Protein AF-A0A2D7J7L3-F1 (afdb_monomer_lite)

Sequence (87 aa):
MKSPHASNVNLNMAAFSLEQTTSLDFDPLYEVASNPVLWEQHREKDRWQRNVFSVFFQAALENDLGCSTIRDKTAGVVRSAISLKAS

Structure (mmCIF, N/CA/C/O backbone):
data_AF-A0A2D7J7L3-F1
#
_entry.id   AF-A0A2D7J7L3-F1
#
loop_
_atom_site.group_PDB
_atom_site.id
_atom_site.type_symbol
_atom_site.label_atom_id
_atom_site.label_alt_id
_atom_site.label_comp_id
_atom_site.label_asym_id
_atom_site.label_entity_id
_atom_site.label_seq_id
_atom_site.pdbx_PDB_ins_code
_atom_site.Cartn_x
_atom_site.Cartn_y
_atom_site.Cartn_z
_atom_site.occupancy
_atom_site.B_iso_or_equiv
_atom_site.auth_seq_id
_atom_site.auth_comp_id
_atom_site.auth_asym_id
_atom_site.auth_atom_id
_atom_site.pdbx_PDB_model_num
ATOM 1 N N . MET A 1 1 ? 15.376 18.177 19.358 1.00 33.78 1 MET A N 1
ATOM 2 C CA . MET A 1 1 ? 15.386 18.340 17.887 1.00 33.78 1 MET A CA 1
ATOM 3 C C . MET A 1 1 ? 15.290 16.951 17.277 1.00 33.78 1 MET A C 1
ATOM 5 O O . MET A 1 1 ? 16.170 16.144 17.544 1.00 33.78 1 MET A O 1
ATOM 9 N N . LYS A 1 2 ? 14.194 16.624 16.579 1.00 37.50 2 LYS A N 1
ATOM 10 C CA . LYS A 1 2 ? 14.045 15.323 15.908 1.00 37.50 2 LYS A CA 1
ATOM 11 C C . LYS A 1 2 ? 14.949 15.318 14.670 1.00 37.50 2 LYS A C 1
ATOM 13 O O . LYS A 1 2 ? 14.8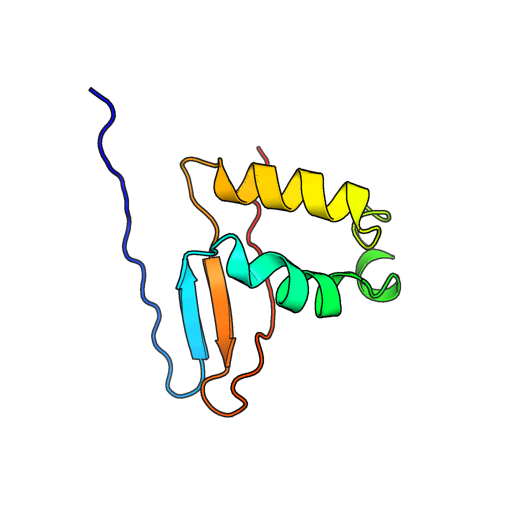65 16.233 13.857 1.00 37.50 2 LYS A O 1
ATOM 18 N N . SER A 1 3 ? 15.853 14.347 14.593 1.00 36.12 3 SER A N 1
ATOM 19 C CA . SER A 1 3 ? 16.755 14.150 13.456 1.00 36.12 3 SER A CA 1
ATOM 20 C C . SER A 1 3 ? 15.969 13.555 12.281 1.00 36.12 3 SER A C 1
ATOM 22 O O . SER A 1 3 ? 15.243 12.587 12.510 1.00 36.12 3 SER A O 1
ATOM 24 N N . PRO A 1 4 ? 16.081 14.077 11.048 1.00 47.91 4 PRO A N 1
ATOM 25 C CA . PRO A 1 4 ? 15.411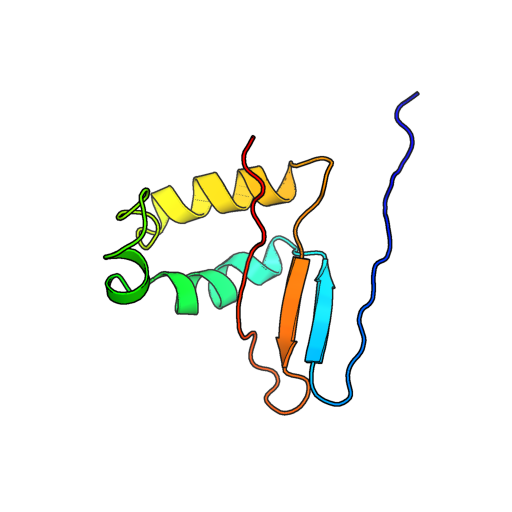 13.487 9.902 1.00 47.91 4 PRO A CA 1
ATOM 26 C C . PRO A 1 4 ? 16.200 12.244 9.477 1.00 47.91 4 PRO A C 1
ATOM 28 O O . PRO A 1 4 ? 17.130 12.329 8.682 1.00 47.91 4 PRO A O 1
ATOM 31 N N . HIS A 1 5 ? 15.854 11.075 10.013 1.00 44.22 5 HIS A N 1
ATOM 32 C CA . HIS A 1 5 ? 16.344 9.800 9.481 1.00 44.22 5 HIS A CA 1
ATOM 33 C C . HIS A 1 5 ? 15.515 9.408 8.254 1.00 44.22 5 HIS A C 1
ATOM 35 O O . HIS A 1 5 ? 14.824 8.396 8.238 1.00 44.22 5 HIS A O 1
ATOM 41 N N . ALA A 1 6 ? 15.590 10.221 7.200 1.00 45.62 6 ALA A N 1
ATOM 42 C CA . ALA A 1 6 ? 15.207 9.771 5.870 1.00 45.62 6 ALA A CA 1
ATOM 43 C C . ALA A 1 6 ? 16.370 8.942 5.310 1.00 45.62 6 ALA A C 1
ATOM 45 O O . ALA A 1 6 ? 17.221 9.433 4.567 1.00 45.62 6 ALA A O 1
ATOM 46 N N . SER A 1 7 ? 16.444 7.681 5.728 1.00 50.28 7 SER A N 1
ATOM 47 C CA . SER A 1 7 ? 17.326 6.694 5.112 1.00 50.28 7 SER A CA 1
ATOM 48 C C . SER A 1 7 ? 16.814 6.434 3.695 1.00 50.28 7 SER A C 1
ATOM 50 O O . SER A 1 7 ? 15.897 5.644 3.499 1.00 50.28 7 SER A O 1
ATOM 52 N N . ASN A 1 8 ? 17.381 7.120 2.699 1.00 51.50 8 ASN A N 1
ATOM 53 C CA . ASN A 1 8 ? 17.115 6.867 1.281 1.00 51.50 8 ASN A CA 1
ATOM 54 C C . ASN A 1 8 ? 17.732 5.520 0.866 1.00 51.50 8 ASN A C 1
ATOM 56 O O . ASN A 1 8 ? 18.776 5.466 0.216 1.00 51.50 8 ASN A O 1
ATOM 60 N N . VAL A 1 9 ? 17.105 4.415 1.269 1.00 54.78 9 VAL A N 1
ATOM 61 C CA . VAL A 1 9 ? 17.449 3.076 0.786 1.00 54.78 9 VAL A CA 1
ATOM 62 C C . VAL A 1 9 ? 16.787 2.891 -0.575 1.00 54.78 9 VAL A C 1
ATOM 64 O O . VAL A 1 9 ? 15.653 2.436 -0.674 1.00 54.78 9 VAL A O 1
ATOM 67 N N . ASN A 1 10 ? 17.497 3.258 -1.642 1.00 54.78 10 ASN A N 1
ATOM 68 C CA . ASN A 1 10 ? 17.112 2.879 -2.998 1.00 54.78 10 ASN A CA 1
ATOM 69 C C . ASN A 1 10 ? 17.815 1.563 -3.354 1.00 54.78 10 ASN A C 1
ATOM 71 O O . ASN A 1 10 ? 18.958 1.553 -3.811 1.00 54.78 10 ASN A O 1
ATOM 75 N N . LEU A 1 11 ? 17.148 0.436 -3.096 1.00 60.19 11 LEU A N 1
ATOM 76 C CA . LEU A 1 11 ? 17.604 -0.859 -3.597 1.00 60.19 11 LEU A CA 1
ATOM 77 C C . LEU A 1 11 ? 17.126 -0.996 -5.042 1.00 60.19 11 LEU A C 1
ATOM 79 O O . LEU A 1 11 ? 15.944 -1.206 -5.311 1.00 60.19 11 LEU A O 1
ATOM 83 N N . ASN A 1 12 ? 18.065 -0.818 -5.966 1.00 62.25 12 ASN A N 1
ATOM 84 C CA . ASN A 1 12 ? 17.832 -0.861 -7.400 1.00 62.25 12 ASN A CA 1
ATOM 85 C C . ASN A 1 12 ? 18.403 -2.161 -7.977 1.00 62.25 12 ASN A C 1
ATOM 87 O O . ASN A 1 12 ? 19.616 -2.312 -8.104 1.00 62.25 12 ASN A O 1
ATOM 91 N N . MET A 1 13 ? 17.516 -3.087 -8.334 1.00 66.56 13 MET A N 1
ATOM 92 C CA . MET A 1 13 ? 17.842 -4.282 -9.109 1.00 66.56 13 MET A CA 1
ATOM 93 C C . MET A 1 13 ? 17.383 -4.087 -10.558 1.00 66.56 13 MET A C 1
ATOM 95 O O . MET A 1 13 ? 16.518 -3.256 -10.839 1.00 66.56 13 MET A O 1
ATOM 99 N N . ALA A 1 14 ? 17.913 -4.891 -11.485 1.00 73.94 14 ALA A N 1
ATOM 100 C CA . ALA A 1 14 ? 17.630 -4.758 -12.919 1.00 73.94 14 ALA A CA 1
ATOM 101 C C . ALA A 1 14 ? 16.125 -4.718 -13.273 1.00 73.94 14 ALA A C 1
ATOM 103 O O . ALA A 1 14 ? 15.749 -4.044 -14.226 1.00 73.94 14 ALA A O 1
ATOM 104 N N . ALA A 1 15 ? 15.266 -5.387 -12.492 1.00 79.06 15 ALA A N 1
ATOM 105 C CA . ALA A 1 15 ? 13.821 -5.462 -12.732 1.00 79.06 15 ALA A CA 1
ATOM 106 C C . ALA A 1 15 ? 12.946 -4.822 -11.637 1.00 79.06 15 ALA A C 1
ATOM 108 O O . ALA A 1 15 ? 11.754 -4.647 -11.859 1.00 79.06 15 ALA A O 1
ATOM 109 N N . PHE A 1 16 ? 13.501 -4.450 -10.478 1.00 82.69 16 PHE A N 1
ATOM 110 C CA . PHE A 1 16 ? 12.709 -3.990 -9.329 1.00 82.69 16 PHE A CA 1
ATOM 111 C C . PHE A 1 16 ? 13.356 -2.797 -8.625 1.00 82.69 16 PHE A C 1
ATOM 113 O O . PHE A 1 16 ? 14.585 -2.703 -8.548 1.00 82.69 16 PHE A O 1
ATOM 120 N N . SER A 1 17 ? 12.537 -1.889 -8.100 1.00 82.75 17 SER A N 1
ATOM 121 C CA . SER A 1 17 ? 12.956 -0.852 -7.151 1.00 82.75 17 SER A CA 1
ATOM 122 C C . SER A 1 17 ? 12.241 -1.013 -5.819 1.00 82.75 17 SER A C 1
ATOM 124 O O . SER A 1 17 ? 11.081 -1.414 -5.762 1.00 82.75 17 SER A O 1
ATOM 126 N N . LEU A 1 18 ? 12.952 -0.667 -4.749 1.00 84.88 18 LEU A N 1
ATOM 127 C CA . LEU A 1 18 ? 12.360 -0.372 -3.454 1.00 84.88 18 LEU A CA 1
ATOM 128 C C . LEU A 1 18 ? 12.252 1.149 -3.306 1.00 84.88 18 LEU A C 1
ATOM 130 O O . LEU A 1 18 ? 13.257 1.856 -3.410 1.00 84.88 18 LEU A O 1
ATOM 134 N N . GLU A 1 19 ? 11.039 1.640 -3.091 1.00 85.38 19 GLU A N 1
ATOM 135 C CA . GLU A 1 19 ? 10.718 3.067 -3.004 1.00 85.38 19 GLU A CA 1
ATOM 136 C C . GLU A 1 19 ? 9.955 3.360 -1.717 1.00 85.38 19 GLU A C 1
ATOM 138 O O . GLU A 1 19 ? 9.289 2.480 -1.178 1.00 85.38 19 GLU A O 1
ATOM 143 N N . GLN A 1 20 ? 10.038 4.592 -1.212 1.00 87.94 20 GLN A N 1
ATOM 144 C CA . GLN A 1 20 ? 9.257 4.979 -0.040 1.00 87.94 20 GLN A CA 1
ATOM 145 C C . GLN A 1 20 ? 7.764 4.963 -0.378 1.00 87.94 20 GLN A C 1
ATOM 147 O O . GLN A 1 20 ? 7.354 5.536 -1.386 1.00 87.94 20 GLN A O 1
ATOM 152 N N . THR A 1 21 ? 6.963 4.325 0.472 1.00 89.38 21 THR A N 1
ATOM 153 C CA . THR A 1 21 ? 5.509 4.275 0.318 1.00 89.38 21 THR A CA 1
ATOM 154 C C . THR A 1 21 ? 4.921 5.661 0.537 1.00 89.38 21 THR A C 1
ATOM 156 O O . THR A 1 21 ? 5.244 6.347 1.510 1.00 89.38 21 THR A O 1
ATOM 159 N N . THR A 1 22 ? 4.026 6.061 -0.355 1.00 91.00 22 THR A N 1
ATOM 160 C CA . THR A 1 22 ? 3.286 7.320 -0.290 1.00 91.00 22 THR A CA 1
ATOM 161 C C . THR A 1 22 ? 1.788 7.052 -0.246 1.00 91.00 22 THR A C 1
ATOM 163 O O . THR A 1 22 ? 1.337 5.942 -0.517 1.00 91.00 22 THR A O 1
ATOM 166 N N . SER A 1 23 ? 0.983 8.075 0.040 1.00 92.38 23 SER A N 1
ATOM 167 C CA . SER A 1 23 ? -0.481 7.950 0.012 1.00 92.38 23 SER A CA 1
ATOM 168 C C . SER A 1 23 ? -1.036 7.513 -1.350 1.00 92.38 23 SER A C 1
ATOM 170 O O . SER A 1 23 ? -2.089 6.882 -1.395 1.00 92.38 23 SER A O 1
ATOM 172 N N . LEU A 1 24 ? -0.324 7.793 -2.449 1.00 92.06 24 LEU A N 1
ATOM 173 C CA . LEU A 1 24 ? -0.713 7.380 -3.802 1.00 92.06 24 LEU A CA 1
ATOM 174 C C . LEU A 1 24 ? -0.609 5.866 -4.018 1.00 92.06 24 LEU A C 1
ATOM 176 O O . LEU A 1 24 ? -1.231 5.335 -4.934 1.00 92.06 24 LEU A O 1
ATOM 180 N N . ASP A 1 25 ? 0.142 5.164 -3.170 1.00 91.38 25 ASP A N 1
ATOM 181 C CA . ASP A 1 25 ? 0.300 3.718 -3.267 1.00 91.38 25 ASP A CA 1
ATOM 182 C C . ASP A 1 25 ? -0.860 2.956 -2.594 1.00 91.38 25 ASP A C 1
ATOM 184 O O . ASP A 1 25 ? -0.913 1.732 -2.690 1.00 91.38 25 ASP A O 1
ATOM 188 N N . PHE A 1 26 ? -1.821 3.641 -1.952 1.00 92.94 26 PHE A N 1
ATOM 189 C CA . PHE A 1 26 ? -2.921 2.988 -1.232 1.00 92.94 26 PHE A CA 1
ATOM 190 C C . PHE A 1 26 ? -3.749 2.052 -2.118 1.00 92.94 26 PHE A C 1
ATOM 192 O O . PHE A 1 26 ? -3.846 0.863 -1.824 1.00 92.94 26 PHE A O 1
ATOM 199 N N . ASP A 1 27 ? -4.346 2.575 -3.191 1.00 93.38 27 ASP A N 1
ATOM 200 C CA . ASP A 1 27 ? -5.217 1.793 -4.070 1.00 93.38 27 ASP A CA 1
ATOM 201 C C . ASP A 1 27 ? -4.476 0.638 -4.776 1.00 93.38 27 ASP A C 1
ATOM 203 O O . ASP A 1 27 ? -4.979 -0.485 -4.701 1.00 93.38 27 ASP A O 1
ATOM 207 N N . PRO A 1 28 ? -3.280 0.819 -5.384 1.00 90.44 28 PRO A N 1
ATOM 208 C CA . PRO A 1 28 ? -2.574 -0.301 -6.013 1.00 90.44 28 PRO A CA 1
ATOM 209 C C . PRO A 1 28 ? -2.098 -1.356 -5.002 1.00 90.44 28 PRO A C 1
ATOM 211 O O . PRO A 1 28 ? -2.079 -2.546 -5.314 1.00 90.44 28 PRO A O 1
ATOM 214 N N . LEU A 1 29 ? -1.738 -0.964 -3.774 1.00 90.81 29 LEU A N 1
ATOM 215 C CA . LEU A 1 29 ? -1.412 -1.933 -2.724 1.00 90.81 29 LEU A CA 1
ATOM 216 C C . LEU A 1 29 ? -2.662 -2.648 -2.205 1.00 90.81 29 LEU A C 1
ATOM 218 O O . LEU A 1 29 ? -2.609 -3.851 -1.940 1.00 90.81 29 LEU A O 1
ATOM 222 N N . TYR A 1 30 ? -3.782 -1.933 -2.082 1.00 93.31 30 TYR A N 1
ATOM 223 C CA . TYR A 1 30 ? -5.050 -2.514 -1.662 1.00 93.31 30 TYR A CA 1
ATOM 224 C C . TYR A 1 30 ? -5.605 -3.486 -2.701 1.00 93.31 30 TYR A C 1
ATOM 226 O O . TYR A 1 30 ? -6.136 -4.520 -2.316 1.00 93.31 30 TYR A O 1
ATOM 234 N N . GLU A 1 31 ? -5.442 -3.222 -3.998 1.00 92.38 31 GLU A N 1
ATOM 235 C CA . GLU A 1 31 ? -5.850 -4.147 -5.062 1.00 92.38 31 GLU A CA 1
ATOM 236 C C . GLU A 1 31 ? -5.270 -5.548 -4.820 1.00 92.38 31 GLU A C 1
ATOM 238 O O . GLU A 1 31 ? -6.006 -6.534 -4.783 1.00 92.38 31 GLU A O 1
ATOM 243 N N . VAL A 1 32 ? -3.971 -5.622 -4.516 1.00 89.25 32 VAL A N 1
ATOM 244 C CA . VAL A 1 32 ? -3.297 -6.877 -4.165 1.00 89.25 32 VAL A CA 1
ATOM 245 C C . VAL A 1 32 ? -3.757 -7.397 -2.800 1.00 89.25 32 VAL A C 1
ATOM 247 O O . VAL A 1 32 ? -4.067 -8.580 -2.661 1.00 89.25 32 VAL A O 1
ATOM 250 N N . ALA A 1 33 ? -3.814 -6.530 -1.784 1.00 90.69 33 ALA A N 1
ATOM 251 C CA . ALA A 1 33 ? -4.148 -6.915 -0.412 1.00 90.69 33 ALA A CA 1
ATOM 252 C C . ALA A 1 33 ? -5.613 -7.342 -0.222 1.00 90.69 33 ALA A C 1
ATOM 254 O O . ALA A 1 33 ? -5.908 -8.058 0.731 1.00 90.69 33 ALA A O 1
ATOM 255 N N . SER A 1 34 ? -6.523 -6.942 -1.109 1.00 94.44 34 SER A N 1
ATOM 256 C CA . SER A 1 34 ? -7.963 -7.208 -1.012 1.00 94.44 34 SER A CA 1
ATOM 257 C C . SER A 1 34 ? -8.339 -8.675 -1.232 1.00 94.44 34 SER A C 1
ATOM 259 O O . SER A 1 34 ? -9.483 -9.057 -0.995 1.00 94.44 34 SER A O 1
ATOM 261 N N . ASN A 1 35 ? -7.386 -9.516 -1.651 1.00 93.44 35 ASN A N 1
ATOM 262 C CA . ASN A 1 35 ? -7.601 -10.947 -1.795 1.00 93.44 35 ASN A CA 1
ATOM 263 C C . ASN A 1 35 ? -7.582 -11.647 -0.417 1.00 93.44 35 ASN A C 1
ATOM 265 O O . ASN A 1 35 ? -6.506 -11.789 0.172 1.00 93.44 35 ASN A O 1
ATOM 269 N N . PRO A 1 36 ? -8.726 -12.151 0.089 1.00 93.38 36 PRO A N 1
ATOM 270 C CA . PRO A 1 36 ? -8.813 -12.768 1.414 1.00 93.38 36 PRO A CA 1
ATOM 271 C C . PRO A 1 36 ? -7.958 -14.034 1.552 1.00 93.38 36 PRO A C 1
ATOM 273 O O . PRO A 1 36 ? -7.471 -14.317 2.645 1.00 93.38 36 PRO A O 1
ATOM 276 N N . VAL A 1 37 ? -7.701 -14.754 0.452 1.00 94.06 37 VAL A N 1
ATOM 277 C CA . VAL A 1 37 ? -6.886 -15.983 0.456 1.00 94.06 37 VAL A CA 1
ATOM 278 C C . VAL A 1 37 ? -5.451 -15.698 0.910 1.00 94.06 37 VAL A C 1
ATOM 280 O O . VAL A 1 37 ? -4.834 -16.526 1.577 1.00 94.06 37 VAL A O 1
ATOM 283 N N . LEU A 1 38 ? -4.926 -14.494 0.637 1.00 88.56 38 LEU A N 1
ATOM 284 C CA . LEU A 1 38 ? -3.594 -14.079 1.100 1.00 88.56 38 LEU A CA 1
ATOM 285 C C . LEU A 1 38 ? -3.483 -14.024 2.632 1.00 88.56 38 LEU A C 1
ATOM 287 O O . LEU A 1 38 ? -2.377 -14.083 3.169 1.00 88.56 38 LEU A O 1
ATOM 291 N N . TRP A 1 39 ? -4.611 -13.918 3.337 1.00 91.94 39 TRP A N 1
ATOM 292 C CA . TRP A 1 39 ? -4.657 -13.679 4.777 1.00 91.94 39 TRP A CA 1
ATOM 293 C C . TRP A 1 39 ? -5.060 -14.901 5.601 1.00 91.94 39 TRP A C 1
ATOM 295 O O . TRP A 1 39 ? -4.992 -14.839 6.825 1.00 91.94 39 TRP A O 1
ATOM 305 N N . GLU A 1 40 ? -5.423 -16.029 4.985 1.00 92.44 40 GLU A N 1
ATOM 306 C CA . GLU A 1 40 ? -5.937 -17.218 5.691 1.00 92.44 40 GLU A CA 1
ATOM 307 C C . GLU A 1 40 ? -4.994 -17.747 6.786 1.00 92.44 40 GLU A C 1
ATOM 309 O O . GLU A 1 40 ? -5.451 -18.203 7.843 1.00 92.44 40 GLU A O 1
ATOM 314 N N . GLN A 1 41 ? -3.685 -17.657 6.531 1.00 88.25 41 GLN A N 1
ATOM 315 C CA . GLN A 1 41 ? -2.605 -18.091 7.426 1.00 88.25 41 GLN A CA 1
ATOM 316 C C . GLN A 1 41 ? -2.020 -16.946 8.271 1.00 88.25 41 GLN A C 1
ATOM 318 O O . GLN A 1 41 ? -1.166 -17.175 9.128 1.00 88.25 41 GLN A O 1
ATOM 323 N N . HIS A 1 42 ? -2.450 -15.706 8.035 1.00 83.50 42 HIS A N 1
ATOM 324 C CA . HIS A 1 42 ? -1.991 -14.543 8.784 1.00 83.50 42 HIS A CA 1
ATOM 325 C C . 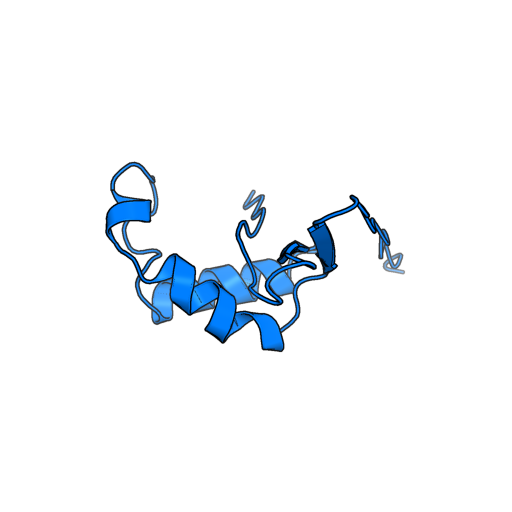HIS A 1 42 ? -2.740 -14.444 10.126 1.00 83.50 42 HIS A C 1
ATOM 327 O O . HIS A 1 42 ? -3.869 -14.916 10.256 1.00 83.50 42 HIS A O 1
ATOM 333 N N . ARG A 1 43 ? -2.127 -13.828 11.150 1.00 88.62 43 ARG A N 1
ATOM 334 C CA . ARG A 1 43 ? -2.815 -13.581 12.437 1.00 88.62 43 ARG A CA 1
ATOM 335 C C . ARG A 1 43 ? -3.969 -12.592 12.263 1.00 88.62 43 ARG A C 1
ATOM 337 O O . ARG A 1 43 ? -5.087 -12.862 12.679 1.00 88.62 43 ARG A O 1
ATOM 344 N N . GLU A 1 44 ? -3.689 -11.492 11.573 1.00 85.06 44 GLU A N 1
ATOM 345 C CA . GLU A 1 44 ? -4.674 -10.480 11.175 1.00 85.06 44 GLU A CA 1
ATOM 346 C C . GLU A 1 44 ? -5.383 -10.913 9.884 1.00 85.06 44 GLU A C 1
ATOM 348 O O . GLU A 1 44 ? -4.982 -10.505 8.792 1.00 85.06 44 GLU A O 1
ATOM 353 N N . LYS A 1 45 ? -6.382 -11.795 9.997 1.00 92.50 45 LYS A N 1
ATOM 354 C CA . LYS A 1 45 ? -7.085 -12.382 8.839 1.00 92.50 45 LYS A CA 1
ATOM 355 C C . LYS A 1 45 ? -7.985 -11.399 8.100 1.00 92.50 45 LYS A C 1
ATOM 357 O O . LYS A 1 45 ? -8.235 -11.583 6.918 1.00 92.50 45 LYS A O 1
ATOM 362 N N . ASP A 1 46 ? -8.436 -10.347 8.774 1.00 94.75 46 ASP A N 1
ATOM 363 C CA . ASP A 1 46 ? -9.376 -9.363 8.224 1.00 94.75 46 ASP A CA 1
ATOM 364 C C . ASP A 1 46 ? -8.690 -8.210 7.485 1.00 94.75 46 ASP A C 1
ATOM 366 O O . ASP A 1 46 ? -9.333 -7.254 7.058 1.00 94.75 46 ASP A O 1
ATOM 370 N N . ARG A 1 47 ? -7.369 -8.280 7.299 1.00 93.12 47 ARG A N 1
ATOM 371 C CA . ARG A 1 47 ? -6.580 -7.186 6.723 1.00 93.12 47 ARG A CA 1
ATOM 372 C C . ARG A 1 47 ? -6.767 -6.997 5.214 1.00 93.12 47 ARG A C 1
ATOM 374 O O . ARG A 1 47 ? -6.279 -6.011 4.671 1.00 93.12 47 ARG A O 1
ATOM 381 N N . TRP A 1 48 ? -7.522 -7.883 4.562 1.00 94.56 48 TRP A N 1
ATOM 382 C CA . TRP A 1 48 ? -8.055 -7.660 3.214 1.00 94.56 48 TRP A CA 1
ATOM 383 C C . TRP A 1 48 ? -9.225 -6.675 3.185 1.00 94.56 48 TRP A C 1
ATOM 385 O O . TRP A 1 48 ? -9.543 -6.156 2.120 1.00 94.56 48 TRP A O 1
ATOM 395 N N . GLN A 1 49 ? -9.892 -6.415 4.313 1.00 96.44 49 GLN A N 1
ATOM 396 C CA . GLN A 1 49 ? -11.002 -5.469 4.358 1.00 96.44 49 GLN A CA 1
ATOM 397 C C . GLN A 1 49 ? -10.466 -4.037 4.258 1.00 96.44 49 GLN A C 1
ATOM 399 O O . GLN A 1 49 ? -9.536 -3.661 4.973 1.00 96.44 49 GLN A O 1
ATOM 404 N N . ARG A 1 50 ? -11.069 -3.207 3.398 1.00 95.62 50 ARG A N 1
ATOM 405 C CA . ARG A 1 50 ? -10.566 -1.853 3.090 1.00 95.62 50 ARG A CA 1
ATOM 406 C C . ARG A 1 50 ? -10.371 -0.964 4.314 1.00 95.62 50 ARG A C 1
ATOM 408 O O . ARG A 1 50 ? -9.371 -0.261 4.405 1.00 95.62 50 ARG A O 1
ATOM 415 N N . ASN A 1 51 ? -11.320 -0.984 5.246 1.00 96.94 51 ASN A N 1
ATOM 416 C CA . ASN A 1 51 ? -11.258 -0.210 6.488 1.00 96.94 51 ASN A CA 1
ATOM 417 C C . ASN A 1 51 ? -10.102 -0.673 7.388 1.00 96.94 51 ASN A C 1
ATOM 419 O O . ASN A 1 51 ? -9.354 0.163 7.886 1.00 96.94 51 ASN A O 1
ATOM 423 N N . VAL A 1 52 ? -9.924 -1.987 7.555 1.00 94.19 52 VAL A N 1
ATOM 424 C CA . VAL A 1 52 ? -8.829 -2.567 8.343 1.00 94.19 52 VAL A CA 1
ATOM 425 C C . VAL A 1 52 ? -7.491 -2.244 7.683 1.00 94.19 52 VAL A C 1
ATOM 427 O O . VAL A 1 52 ? -6.592 -1.713 8.333 1.00 94.19 52 VAL A O 1
ATOM 430 N N . PHE A 1 53 ? -7.374 -2.474 6.374 1.00 93.69 53 PHE A N 1
ATOM 431 C CA . PHE A 1 53 ? -6.186 -2.134 5.596 1.00 93.69 53 PHE A CA 1
ATOM 432 C C . PHE A 1 53 ? -5.822 -0.648 5.723 1.00 93.69 53 PHE A C 1
ATOM 434 O O . PHE A 1 53 ? -4.659 -0.330 5.957 1.00 93.69 53 PHE A O 1
ATOM 441 N N . SER A 1 54 ? -6.808 0.256 5.657 1.00 94.31 54 SER A N 1
ATOM 442 C CA . SER A 1 54 ? -6.607 1.702 5.817 1.00 94.31 54 SER A CA 1
ATOM 443 C C . SER A 1 54 ? -5.967 2.085 7.144 1.00 94.31 54 SER A C 1
ATOM 445 O O . SER A 1 54 ? -5.088 2.943 7.151 1.00 94.31 54 SER A O 1
ATOM 447 N N . VAL A 1 55 ? -6.362 1.452 8.251 1.00 92.94 55 VAL A N 1
ATOM 448 C CA . VAL A 1 55 ? -5.763 1.719 9.567 1.00 92.94 55 VAL A CA 1
ATOM 449 C C . VAL A 1 55 ? -4.287 1.321 9.573 1.00 92.94 55 VAL A C 1
ATOM 451 O O . VAL A 1 55 ? -3.431 2.097 9.992 1.00 92.94 55 VAL A O 1
ATOM 454 N N . PHE A 1 56 ? -3.969 0.135 9.053 1.00 89.62 56 PHE A N 1
ATOM 455 C CA . PHE A 1 56 ? -2.586 -0.338 8.987 1.00 89.62 56 PHE A CA 1
ATOM 456 C C . PHE A 1 56 ? -1.721 0.469 8.022 1.00 89.62 56 PHE A C 1
ATOM 458 O O . PHE A 1 56 ? -0.548 0.695 8.305 1.00 89.62 56 PHE A O 1
ATOM 465 N N . PHE A 1 57 ? -2.282 0.884 6.891 1.00 91.31 57 PHE A N 1
ATOM 466 C CA . PHE A 1 57 ? -1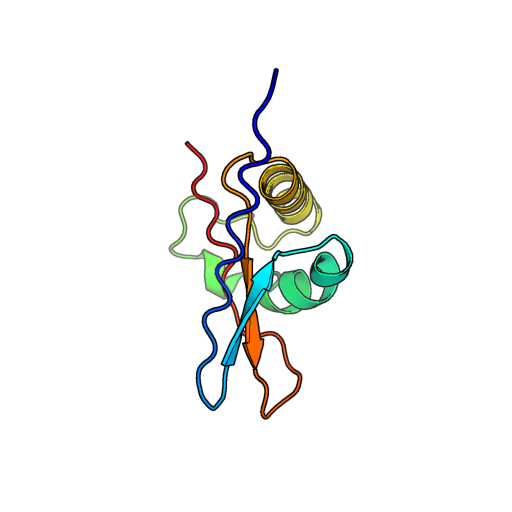.585 1.702 5.912 1.00 91.31 57 PHE A CA 1
ATOM 467 C C . PHE A 1 57 ? -1.240 3.078 6.484 1.00 91.31 57 PHE A C 1
ATOM 469 O O . PHE A 1 57 ? -0.095 3.510 6.387 1.00 91.31 57 PHE A O 1
ATOM 476 N N . GLN A 1 58 ? -2.197 3.726 7.154 1.00 91.94 58 GLN A N 1
ATOM 477 C CA . GLN A 1 58 ? -1.959 5.010 7.809 1.00 91.94 58 GLN A CA 1
ATOM 478 C C . GLN A 1 58 ? -0.880 4.889 8.893 1.00 91.94 58 GLN A C 1
ATOM 480 O O . GLN A 1 58 ? 0.071 5.667 8.902 1.00 91.94 58 GLN A O 1
ATOM 485 N N . ALA A 1 59 ? -0.957 3.849 9.728 1.00 89.25 59 ALA A N 1
ATOM 486 C CA . ALA A 1 59 ? 0.075 3.567 10.723 1.00 89.25 59 ALA A CA 1
ATOM 487 C C . ALA A 1 59 ? 1.458 3.313 10.088 1.00 89.25 59 ALA A C 1
ATOM 489 O O . ALA A 1 59 ? 2.476 3.654 10.682 1.00 89.25 59 ALA A O 1
ATOM 490 N N . ALA A 1 60 ? 1.516 2.738 8.879 1.00 87.00 60 ALA A N 1
ATOM 491 C CA . ALA A 1 60 ? 2.765 2.542 8.141 1.00 87.00 60 ALA A CA 1
ATOM 492 C C . ALA A 1 60 ? 3.393 3.866 7.690 1.00 87.00 60 ALA A C 1
ATOM 494 O O . ALA A 1 60 ? 4.611 4.012 7.753 1.00 87.00 60 ALA A O 1
ATOM 495 N N . LEU A 1 61 ? 2.567 4.812 7.234 1.00 88.06 61 LEU A N 1
ATOM 496 C CA . LEU A 1 61 ? 3.013 6.138 6.801 1.00 88.06 61 LEU A CA 1
ATOM 497 C C . LEU A 1 61 ? 3.470 7.012 7.975 1.00 88.06 61 LEU A C 1
ATOM 499 O O . LEU A 1 61 ? 4.374 7.826 7.815 1.00 88.06 61 LEU A O 1
ATOM 503 N N . GLU A 1 62 ? 2.850 6.843 9.142 1.00 88.31 62 GLU A N 1
ATOM 504 C CA . GLU A 1 62 ? 3.177 7.581 10.369 1.00 88.31 62 GLU A CA 1
ATOM 505 C C . GLU A 1 62 ? 4.373 6.994 11.133 1.00 88.31 62 GLU A C 1
ATOM 507 O O . GLU A 1 62 ? 4.879 7.619 12.065 1.00 88.31 62 GLU A O 1
ATOM 512 N N . ASN A 1 63 ? 4.830 5.795 10.764 1.00 82.25 63 ASN A N 1
ATOM 513 C CA . ASN A 1 63 ? 5.928 5.122 11.443 1.00 82.25 63 ASN A CA 1
ATOM 514 C C . ASN A 1 63 ? 7.270 5.825 11.172 1.00 82.25 63 ASN A C 1
ATOM 516 O O . ASN A 1 63 ? 7.676 5.981 10.021 1.00 82.25 63 ASN A O 1
ATOM 520 N N . ASP A 1 64 ? 8.010 6.153 12.236 1.00 77.12 64 ASP A N 1
ATOM 521 C CA . ASP A 1 64 ? 9.351 6.756 12.164 1.00 77.12 64 ASP A CA 1
ATOM 522 C C . ASP A 1 64 ? 10.394 5.847 11.469 1.00 77.12 64 ASP A C 1
ATOM 524 O O . ASP A 1 64 ? 11.416 6.332 10.984 1.00 77.12 64 ASP A O 1
ATOM 528 N N . LEU A 1 65 ? 10.150 4.531 11.399 1.00 77.44 65 LEU A N 1
ATOM 529 C CA . LEU A 1 65 ? 10.969 3.567 10.645 1.00 77.44 65 LEU A CA 1
ATOM 530 C C . LEU A 1 65 ? 10.651 3.558 9.141 1.00 77.44 65 LEU A C 1
ATOM 532 O O . LEU A 1 65 ? 11.398 2.965 8.361 1.00 77.44 65 LEU A O 1
ATOM 536 N N . GLY A 1 66 ? 9.563 4.215 8.741 1.00 76.06 66 GLY A N 1
ATOM 537 C CA . GLY A 1 66 ? 9.083 4.279 7.372 1.00 76.06 66 GLY A CA 1
ATOM 538 C C . GLY A 1 66 ? 8.421 2.995 6.878 1.00 76.06 66 GLY A C 1
ATOM 539 O O . GLY A 1 66 ? 8.361 1.960 7.544 1.00 76.06 66 GLY A O 1
ATOM 540 N N . CYS A 1 67 ? 7.923 3.083 5.651 1.00 84.75 67 CYS A N 1
ATOM 541 C CA . CYS A 1 67 ? 7.369 1.977 4.895 1.00 84.75 67 CYS A CA 1
ATOM 542 C C . CYS A 1 67 ? 7.853 2.099 3.452 1.00 84.75 67 CYS A C 1
ATOM 544 O O . CYS A 1 67 ? 7.914 3.205 2.915 1.00 84.75 67 CYS A O 1
ATOM 546 N N . SER A 1 68 ? 8.174 0.971 2.826 1.00 86.19 68 SER A N 1
ATOM 547 C CA . SER A 1 68 ? 8.614 0.933 1.436 1.00 86.19 68 SER A CA 1
ATOM 548 C C . SER A 1 68 ? 7.740 0.004 0.604 1.00 86.19 68 SER A C 1
ATOM 550 O O . SER A 1 68 ? 7.195 -0.975 1.112 1.00 86.19 68 SER A O 1
ATOM 552 N N . THR A 1 69 ? 7.631 0.325 -0.679 1.00 86.62 69 THR A N 1
ATOM 553 C CA . THR A 1 69 ? 6.876 -0.395 -1.698 1.00 86.62 69 THR A CA 1
ATOM 554 C C . THR A 1 69 ? 7.839 -0.947 -2.742 1.00 86.62 69 THR A C 1
ATOM 556 O O . THR A 1 69 ? 8.771 -0.256 -3.163 1.00 86.62 69 THR A O 1
ATOM 559 N N . ILE A 1 70 ? 7.617 -2.191 -3.172 1.00 84.81 70 ILE A N 1
ATOM 560 C CA . ILE A 1 70 ? 8.385 -2.816 -4.252 1.00 84.81 70 ILE A CA 1
ATOM 561 C C . ILE A 1 70 ? 7.669 -2.581 -5.585 1.00 84.81 70 ILE A C 1
ATOM 563 O O . ILE A 1 70 ? 6.512 -2.973 -5.771 1.00 84.81 70 ILE A O 1
ATOM 567 N N . ARG A 1 71 ? 8.375 -1.974 -6.541 1.00 83.75 71 ARG A N 1
ATOM 568 C CA . ARG A 1 71 ? 7.857 -1.658 -7.876 1.00 83.75 71 ARG A CA 1
ATOM 569 C C . ARG A 1 71 ? 8.572 -2.482 -8.942 1.00 83.75 71 ARG A C 1
ATOM 571 O O . ARG A 1 71 ? 9.801 -2.512 -8.988 1.00 83.75 71 ARG A O 1
ATOM 578 N N . ASP A 1 72 ? 7.802 -3.150 -9.801 1.00 82.69 72 ASP A N 1
ATOM 579 C CA . ASP A 1 72 ? 8.324 -3.842 -10.981 1.00 82.69 72 ASP A CA 1
ATOM 580 C C . ASP A 1 72 ? 8.560 -2.828 -12.110 1.00 82.69 72 ASP A C 1
ATOM 582 O O . ASP A 1 72 ? 7.647 -2.122 -12.544 1.00 82.69 72 ASP A O 1
ATOM 586 N N . LYS A 1 73 ? 9.800 -2.758 -12.593 1.00 76.00 73 LYS A N 1
ATOM 587 C CA . LYS A 1 73 ? 10.237 -1.840 -13.654 1.00 76.00 73 LYS A CA 1
ATOM 588 C C . LYS A 1 73 ? 9.894 -2.338 -15.051 1.00 76.00 73 LYS A C 1
ATOM 590 O O . LYS A 1 73 ? 9.895 -1.553 -15.992 1.00 76.00 73 LYS A O 1
ATOM 595 N N . THR A 1 74 ? 9.644 -3.635 -15.191 1.00 75.38 74 THR A N 1
ATOM 596 C CA . THR A 1 74 ? 9.358 -4.293 -16.470 1.00 75.38 74 THR A CA 1
ATOM 597 C C . THR A 1 74 ? 7.870 -4.275 -16.794 1.00 75.38 74 THR A C 1
ATOM 599 O O . THR A 1 74 ? 7.499 -4.156 -17.958 1.00 75.38 74 THR A O 1
ATOM 602 N N . ALA A 1 75 ? 7.021 -4.343 -15.765 1.00 66.56 75 ALA A N 1
ATOM 603 C CA . ALA A 1 75 ? 5.570 -4.361 -15.917 1.00 66.56 75 ALA A CA 1
ATOM 604 C C . ALA A 1 75 ? 4.892 -3.028 -15.552 1.00 66.56 75 ALA A C 1
ATOM 606 O O . ALA A 1 75 ? 3.716 -2.853 -15.855 1.00 66.56 75 ALA A O 1
ATOM 607 N N . GLY A 1 76 ? 5.577 -2.110 -14.855 1.00 56.78 76 GLY A N 1
ATOM 608 C CA . GLY A 1 76 ? 4.945 -0.924 -14.253 1.00 56.78 76 GLY A CA 1
ATOM 609 C C . GLY A 1 76 ? 3.945 -1.260 -13.134 1.00 56.78 76 GLY A C 1
ATOM 610 O O . GLY A 1 76 ? 3.304 -0.368 -12.585 1.00 56.78 76 GLY A O 1
ATOM 611 N N . VAL A 1 77 ? 3.814 -2.545 -12.788 1.00 56.09 77 VAL A N 1
ATOM 612 C CA . VAL A 1 77 ? 2.887 -3.069 -11.785 1.00 56.09 77 VAL A CA 1
ATOM 613 C C . VAL A 1 77 ? 3.592 -3.118 -10.433 1.00 56.09 77 VAL A C 1
ATOM 615 O O . VAL A 1 77 ? 4.694 -3.650 -10.297 1.00 56.09 77 VAL A O 1
ATOM 618 N N . VAL A 1 78 ? 2.944 -2.584 -9.404 1.00 59.38 78 VAL A N 1
ATOM 619 C CA . VAL A 1 78 ? 3.406 -2.718 -8.021 1.00 59.38 78 VAL A CA 1
ATOM 620 C C . VAL A 1 78 ? 3.205 -4.168 -7.590 1.00 59.38 78 VAL A C 1
ATOM 622 O O . VAL A 1 78 ? 2.083 -4.667 -7.555 1.00 59.38 78 VAL A O 1
ATOM 625 N N . ARG A 1 79 ? 4.299 -4.866 -7.276 1.00 61.75 79 ARG A N 1
ATOM 626 C CA . ARG A 1 79 ? 4.261 -6.242 -6.775 1.00 61.75 79 ARG A CA 1
ATOM 627 C C . ARG A 1 79 ? 4.943 -6.289 -5.415 1.00 61.75 79 ARG A C 1
ATOM 629 O O . ARG A 1 79 ? 6.122 -6.601 -5.302 1.00 61.75 79 ARG A O 1
ATOM 636 N N . SER A 1 80 ? 4.113 -6.084 -4.396 1.00 57.62 80 SER A N 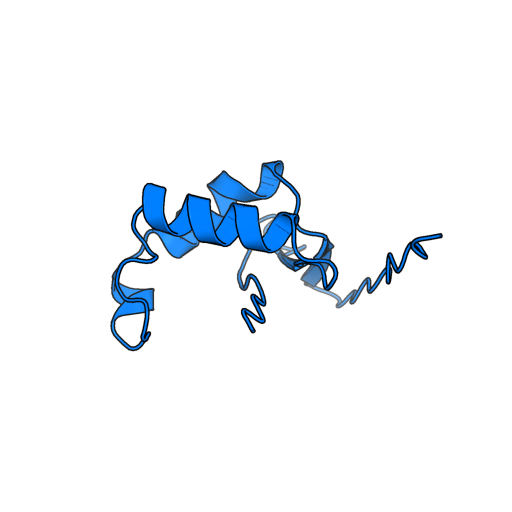1
ATOM 637 C CA . SER A 1 80 ? 4.245 -6.574 -3.017 1.00 57.62 80 SER A CA 1
ATOM 638 C C . SER A 1 80 ? 4.972 -5.747 -1.937 1.00 57.62 80 SER A C 1
ATOM 640 O O . SER A 1 80 ? 5.852 -4.927 -2.181 1.00 57.62 80 SER A O 1
ATOM 642 N N . ALA A 1 81 ? 4.529 -6.104 -0.721 1.00 54.72 81 ALA A N 1
ATOM 643 C CA . ALA A 1 81 ? 5.080 -6.001 0.630 1.00 54.72 81 ALA A CA 1
ATOM 644 C C . ALA A 1 81 ? 5.314 -4.611 1.244 1.00 54.72 81 ALA A C 1
ATOM 646 O O . ALA A 1 81 ? 6.415 -4.074 1.244 1.00 54.72 81 ALA A O 1
ATOM 647 N N . ILE A 1 82 ? 4.290 -4.141 1.959 1.00 56.19 82 ILE A N 1
ATOM 648 C CA . ILE A 1 82 ? 4.451 -3.229 3.093 1.00 56.19 82 ILE A CA 1
ATOM 649 C C . ILE A 1 82 ? 5.173 -4.003 4.215 1.00 56.19 82 ILE A C 1
ATOM 651 O O . ILE A 1 82 ? 4.575 -4.863 4.866 1.00 56.19 82 ILE A O 1
ATOM 655 N N . SER A 1 83 ? 6.449 -3.700 4.473 1.00 51.72 83 SER A N 1
ATOM 656 C CA . SER A 1 83 ? 7.131 -4.166 5.690 1.00 51.72 83 SER A CA 1
ATOM 657 C C . SER A 1 83 ? 6.649 -3.336 6.879 1.00 51.72 83 SER A C 1
ATOM 659 O O . SER A 1 83 ? 7.231 -2.316 7.238 1.00 51.72 83 SER A O 1
ATOM 661 N N . LEU A 1 84 ? 5.528 -3.743 7.469 1.00 50.12 84 LEU A N 1
ATOM 662 C CA . LEU A 1 84 ? 5.057 -3.194 8.733 1.00 50.12 84 LEU A CA 1
ATOM 663 C C . LEU A 1 84 ? 5.740 -3.945 9.866 1.00 50.12 84 LEU A C 1
ATOM 665 O O . LEU A 1 84 ? 5.254 -4.984 10.311 1.00 50.12 84 LEU A O 1
ATOM 669 N N . LYS A 1 85 ? 6.847 -3.401 10.376 1.00 40.84 85 LYS A N 1
ATOM 670 C CA . LYS A 1 85 ? 7.271 -3.746 11.733 1.00 40.84 85 LYS A CA 1
ATOM 671 C C . LYS A 1 85 ? 6.362 -2.986 12.704 1.00 40.84 85 LYS A C 1
ATOM 673 O O . LYS A 1 85 ? 6.733 -1.944 13.233 1.00 40.84 85 LYS A O 1
ATOM 678 N N . ALA A 1 86 ? 5.132 -3.473 12.866 1.00 38.94 86 ALA A N 1
ATOM 679 C CA . ALA A 1 86 ? 4.304 -3.095 14.003 1.00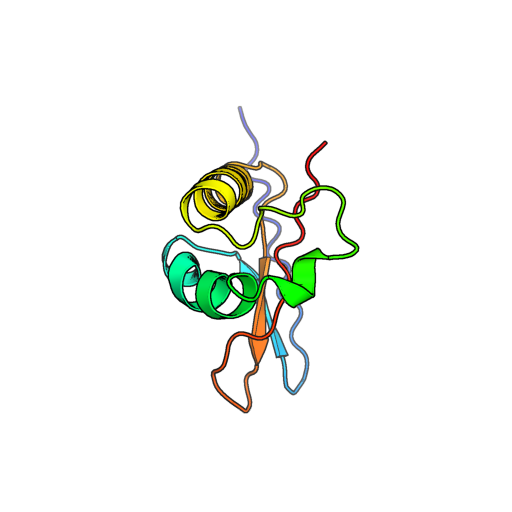 38.94 86 ALA A CA 1
ATOM 680 C C . ALA A 1 86 ? 4.998 -3.670 15.246 1.00 38.94 86 ALA A C 1
ATOM 682 O O . ALA A 1 86 ? 5.148 -4.889 15.350 1.00 38.94 86 ALA A O 1
ATOM 683 N N . SER A 1 87 ? 5.544 -2.792 16.089 1.00 38.50 87 SER A N 1
ATOM 684 C CA . SER A 1 87 ? 6.025 -3.169 17.424 1.00 38.50 87 SER A CA 1
ATOM 685 C C . SER A 1 87 ? 4.864 -3.162 18.403 1.00 38.50 87 SER A C 1
ATOM 687 O O . SER A 1 87 ? 3.974 -2.304 18.216 1.00 38.50 87 SER A O 1
#

Secondary structure (DSSP, 8-state):
-----------B-SSEEEEE--GGGHHHHHHHHT-GGGGTTSSSGGGGSHHHHHHHHHHHHH-TT--EEEEETTT--B---------

Foldseek 3Di:
DDDQPPPPPFPDDPFKTKAFDDPVCLVLALVVLLPLVVQPPPPCSCCSPSVNVVVQVVVQCVDSVGWIWMATPVPRHTDDDTPDPPD

pLDDT: mean 77.38, std 18.39, range [33.78, 96.94]

Radius of gyration: 13.79 Å; chains: 1; bounding box: 29×36×34 Å